Protein AF-A0A2N1MJY3-F1 (afdb_monomer_lite)

Foldseek 3Di:
DAQQDDPVLVVLCVCLVVDDPVVLQVSVVVSVGDQDPQLVVQCVVVVHDSSVSRVVRNVVVNVVVVVVVVVVVVVVVVVVVVVVVVVVVVVVVVVVVVVVVVVVVVVVVVVVVVVVVVVVVVVVD

Sequence (125 aa):
MGIKMSTEDFAKLEGYGAHDENTKAIILKVAGWKPDGTDREIAKFLNTDITNGGLIRGIVTCCLDKQKTIIDQEHNEAVAFQQEIINTLTEKVNYLQEKIEQMHIFVAEKDKFIIEKDHRHTELE

Secondary structure (DSSP, 8-state):
------HHHHHTTTTGGGS-HHHHHHHHHHTT----HHHHHHHHHTT--HHHHHHHHHHHHHHHHHHHHHHHHHHHHHHHHHHHHHHHHHHHHHHHHHHHHHHHHHHHHHHHHHHHHHHHHHT--

Organism: NCBI:txid588596

pLDDT: mean 87.41, std 11.57, range [45.25, 98.31]

Structure (mmCIF, N/CA/C/O backbone):
data_AF-A0A2N1MJY3-F1
#
_entry.id   AF-A0A2N1MJY3-F1
#
loop_
_atom_site.group_PDB
_atom_site.id
_atom_site.type_symbol
_atom_site.label_atom_id
_atom_site.label_alt_id
_atom_site.label_comp_id
_atom_site.label_asym_id
_atom_site.label_entity_id
_atom_site.label_seq_id
_atom_site.pdbx_PDB_ins_code
_atom_site.Cartn_x
_atom_site.Cartn_y
_atom_site.Cartn_z
_atom_site.occupancy
_atom_site.B_iso_or_equiv
_atom_site.auth_seq_id
_atom_site.auth_comp_id
_atom_site.auth_asym_id
_atom_site.auth_atom_id
_atom_site.pdbx_PDB_model_num
ATOM 1 N N . MET A 1 1 ? 2.848 8.974 -17.927 1.00 45.25 1 MET A N 1
ATOM 2 C CA . MET A 1 1 ? 2.268 7.639 -17.605 1.00 45.25 1 MET A CA 1
ATOM 3 C C . MET A 1 1 ? 3.369 6.602 -17.769 1.00 45.25 1 MET A C 1
ATOM 5 O O . MET A 1 1 ? 3.977 6.583 -18.832 1.00 45.25 1 MET A O 1
ATOM 9 N N . GLY A 1 2 ? 3.670 5.834 -16.716 1.00 55.56 2 GLY A N 1
ATOM 10 C CA . GLY A 1 2 ? 4.767 4.856 -16.682 1.00 55.56 2 GLY A CA 1
ATOM 11 C C . GLY A 1 2 ? 4.347 3.431 -17.022 1.00 55.56 2 GLY A C 1
ATOM 12 O O . GLY A 1 2 ? 3.164 3.164 -17.228 1.00 55.56 2 GLY A O 1
ATOM 13 N N . ILE A 1 3 ? 5.335 2.537 -17.096 1.00 60.47 3 ILE A N 1
ATOM 14 C CA . ILE A 1 3 ? 5.117 1.108 -17.338 1.00 60.47 3 ILE A CA 1
ATOM 15 C C . ILE A 1 3 ? 4.461 0.510 -16.087 1.00 60.47 3 ILE A C 1
ATOM 17 O O . ILE A 1 3 ? 5.052 0.546 -15.010 1.00 60.47 3 ILE A O 1
ATOM 21 N N . LYS A 1 4 ? 3.242 -0.024 -16.218 1.00 62.38 4 LYS A N 1
ATOM 22 C CA . LYS A 1 4 ? 2.615 -0.870 -15.193 1.00 62.38 4 LYS A CA 1
ATOM 23 C C . LYS A 1 4 ? 2.925 -2.319 -15.541 1.00 62.38 4 LYS A C 1
ATOM 25 O O . LYS A 1 4 ? 2.250 -2.897 -16.382 1.00 62.38 4 LYS A O 1
ATOM 30 N N . MET A 1 5 ? 3.977 -2.864 -14.949 1.00 63.53 5 MET A N 1
ATOM 31 C CA . MET A 1 5 ? 4.392 -4.247 -15.162 1.00 63.53 5 MET A CA 1
ATOM 32 C C . MET A 1 5 ? 3.777 -5.181 -14.114 1.00 63.53 5 MET A C 1
ATOM 34 O O . MET A 1 5 ? 4.012 -5.069 -12.912 1.00 63.53 5 MET A O 1
ATOM 38 N N . SER A 1 6 ? 3.013 -6.160 -14.572 1.00 66.00 6 SER A N 1
ATOM 39 C CA . SER A 1 6 ? 2.659 -7.325 -13.766 1.00 66.00 6 SER A CA 1
ATOM 40 C C . SER A 1 6 ? 3.844 -8.296 -13.644 1.00 66.00 6 SER A C 1
ATOM 42 O O . SER A 1 6 ? 4.861 -8.165 -14.326 1.00 66.00 6 SER A O 1
ATOM 44 N N . THR A 1 7 ? 3.714 -9.322 -12.800 1.00 61.47 7 THR A N 1
ATOM 45 C CA . THR A 1 7 ? 4.703 -10.412 -12.704 1.00 61.47 7 THR A CA 1
ATOM 46 C C . THR A 1 7 ? 4.878 -11.159 -14.040 1.00 61.47 7 THR A C 1
ATOM 48 O O . THR A 1 7 ? 5.980 -11.593 -14.356 1.00 61.47 7 THR A O 1
ATOM 51 N N . GLU A 1 8 ? 3.829 -11.244 -14.862 1.00 66.94 8 GLU A N 1
ATOM 52 C CA . GLU A 1 8 ? 3.888 -11.805 -16.222 1.00 66.94 8 GLU A CA 1
ATOM 53 C C . GLU A 1 8 ? 4.597 -10.865 -17.208 1.00 66.94 8 GLU A C 1
ATOM 55 O O . GLU A 1 8 ? 5.252 -11.315 -18.146 1.00 66.94 8 GLU A O 1
ATOM 60 N N . ASP A 1 9 ? 4.535 -9.552 -16.978 1.00 65.75 9 ASP A N 1
ATOM 61 C CA . ASP A 1 9 ? 5.259 -8.576 -17.796 1.00 65.75 9 ASP A CA 1
ATOM 62 C C . ASP A 1 9 ? 6.765 -8.574 -17.504 1.00 65.75 9 ASP A C 1
ATOM 64 O O . ASP A 1 9 ? 7.547 -8.255 -18.397 1.00 65.75 9 ASP A O 1
ATOM 68 N N . PHE A 1 10 ? 7.198 -9.006 -16.313 1.00 68.12 10 PHE A N 1
ATOM 69 C CA . PHE A 1 10 ? 8.618 -9.262 -16.039 1.00 68.12 10 PHE A CA 1
ATOM 70 C C . PHE A 1 10 ? 9.175 -10.424 -16.868 1.00 68.12 10 PHE A C 1
ATOM 72 O O . PHE A 1 10 ? 10.317 -10.343 -17.315 1.00 68.12 10 PHE A O 1
ATOM 79 N N . ALA A 1 11 ? 8.380 -11.467 -17.133 1.00 69.38 11 ALA A N 1
ATOM 80 C CA . ALA A 1 11 ? 8.806 -12.571 -17.996 1.00 69.38 11 ALA A CA 1
ATOM 81 C C . ALA A 1 11 ? 9.074 -12.098 -19.438 1.00 69.38 11 ALA A C 1
ATOM 83 O O . ALA A 1 11 ? 9.996 -12.575 -20.091 1.00 69.38 11 ALA A O 1
ATOM 84 N N . LYS A 1 12 ? 8.340 -11.084 -19.918 1.00 69.50 12 LYS A N 1
ATOM 85 C CA . LYS A 1 12 ? 8.558 -10.468 -21.242 1.00 69.50 12 LYS A CA 1
ATOM 86 C C . LYS A 1 12 ? 9.845 -9.638 -21.332 1.00 69.50 12 LYS A C 1
ATOM 88 O O . LYS A 1 12 ? 10.207 -9.212 -22.426 1.00 69.50 12 LYS A O 1
ATOM 93 N N . LEU A 1 13 ? 10.517 -9.388 -20.206 1.00 75.62 13 LEU A N 1
ATOM 94 C CA . LEU A 1 13 ? 11.816 -8.714 -20.152 1.00 75.62 13 LEU A CA 1
ATOM 95 C C . LEU A 1 13 ? 12.998 -9.691 -20.063 1.00 75.62 13 LEU A C 1
ATOM 97 O O . LEU A 1 13 ? 14.132 -9.254 -19.850 1.00 75.62 13 LEU A O 1
ATOM 101 N N . GLU A 1 14 ? 12.767 -10.998 -20.198 1.00 72.56 14 GLU A N 1
ATOM 102 C CA . GLU A 1 14 ? 13.850 -11.978 -20.217 1.00 72.56 14 GLU A CA 1
ATOM 103 C C . GLU A 1 14 ? 14.878 -11.627 -21.306 1.00 72.56 14 GLU A C 1
ATOM 105 O O . GLU A 1 14 ? 14.535 -11.282 -22.435 1.00 72.56 14 GLU A O 1
ATOM 110 N N . GLY A 1 15 ? 16.162 -11.635 -20.941 1.00 73.88 15 GLY A N 1
ATOM 111 C CA . GLY A 1 15 ? 17.245 -11.259 -21.853 1.00 73.88 15 GLY A CA 1
ATOM 112 C C . GLY A 1 15 ? 17.406 -9.755 -22.106 1.00 73.88 15 GLY A C 1
ATOM 113 O O . GLY A 1 15 ? 18.381 -9.379 -22.754 1.00 73.88 15 GLY A O 1
ATOM 114 N N . TYR A 1 16 ? 16.554 -8.878 -21.543 1.00 83.75 16 TYR A N 1
ATOM 115 C CA . TYR A 1 16 ? 16.611 -7.418 -21.749 1.00 83.75 16 TYR A CA 1
ATOM 116 C C . TYR A 1 16 ? 18.033 -6.852 -21.623 1.00 83.75 16 TYR A C 1
ATOM 118 O O . TYR A 1 16 ? 18.473 -6.081 -22.473 1.00 83.75 16 TYR A O 1
ATOM 126 N N . GLY A 1 17 ? 18.785 -7.263 -20.596 1.00 80.38 17 GLY A N 1
ATOM 127 C CA . GLY A 1 17 ? 20.140 -6.766 -20.341 1.00 80.38 17 GLY A CA 1
ATOM 128 C C . GLY A 1 17 ? 21.145 -7.044 -21.468 1.00 80.38 17 GLY A C 1
ATOM 129 O O . GLY A 1 17 ? 22.043 -6.228 -21.677 1.00 80.38 17 GLY A O 1
ATOM 130 N N . ALA A 1 18 ? 20.962 -8.138 -22.214 1.00 84.31 18 ALA A N 1
ATOM 131 C CA . ALA A 1 18 ? 21.865 -8.600 -23.270 1.00 84.31 18 ALA A CA 1
ATOM 132 C C . ALA A 1 18 ? 21.611 -7.942 -24.640 1.00 84.31 18 ALA A C 1
ATOM 134 O O . ALA A 1 18 ? 22.393 -8.134 -25.568 1.00 84.31 18 ALA A O 1
ATOM 135 N N . HIS A 1 19 ? 20.532 -7.171 -24.774 1.00 85.81 19 HIS A N 1
ATOM 136 C CA . HIS A 1 19 ? 20.146 -6.535 -26.028 1.00 85.81 19 HIS A CA 1
ATOM 137 C C . HIS A 1 19 ? 20.771 -5.144 -26.221 1.00 85.81 19 HIS A C 1
ATOM 139 O O . HIS A 1 19 ? 21.134 -4.450 -25.263 1.00 85.81 19 HIS A O 1
ATOM 145 N N . ASP A 1 20 ? 20.871 -4.720 -27.483 1.00 88.19 20 ASP A N 1
ATOM 146 C CA . ASP A 1 20 ? 21.224 -3.351 -27.851 1.00 88.19 20 ASP A CA 1
ATOM 147 C C . ASP A 1 20 ? 20.104 -2.360 -27.483 1.00 88.19 20 ASP A C 1
ATOM 149 O O . ASP A 1 20 ? 18.976 -2.742 -27.163 1.00 88.19 20 ASP A O 1
ATOM 153 N N . GLU A 1 21 ? 20.415 -1.067 -27.526 1.00 84.44 21 GLU A N 1
ATOM 154 C CA . GLU A 1 21 ? 19.504 0.001 -27.106 1.00 84.44 21 GLU A CA 1
ATOM 155 C C . GLU A 1 21 ? 18.195 0.045 -27.915 1.00 84.44 21 GLU A C 1
ATOM 157 O O . GLU A 1 21 ? 17.123 0.250 -27.340 1.00 84.44 21 GLU A O 1
ATOM 162 N N . ASN A 1 22 ? 18.240 -0.214 -29.228 1.00 87.44 22 ASN A N 1
ATOM 163 C CA . ASN A 1 22 ? 17.032 -0.210 -30.056 1.00 87.44 22 ASN A CA 1
ATOM 164 C C . ASN A 1 22 ? 16.123 -1.379 -29.689 1.00 87.44 22 ASN A C 1
ATOM 166 O O . ASN A 1 22 ? 14.913 -1.203 -29.527 1.00 87.44 22 ASN A O 1
ATOM 170 N N . THR A 1 23 ? 16.706 -2.563 -29.515 1.00 87.62 23 THR A N 1
ATOM 171 C CA . THR A 1 23 ? 15.963 -3.758 -29.112 1.00 87.62 23 THR A CA 1
ATOM 172 C C . THR A 1 23 ? 15.366 -3.590 -27.711 1.00 87.62 23 THR A C 1
ATOM 174 O O . THR A 1 23 ? 14.179 -3.858 -27.515 1.00 87.62 23 THR A O 1
ATOM 177 N N . LYS A 1 24 ? 16.125 -3.035 -26.757 1.00 88.81 24 LYS A N 1
ATOM 178 C CA . LYS A 1 24 ? 15.625 -2.663 -25.420 1.00 88.81 24 LYS A CA 1
ATOM 179 C C . LYS A 1 24 ? 14.426 -1.717 -25.501 1.00 88.81 24 LYS A C 1
ATOM 181 O O . LYS A 1 24 ? 13.406 -1.948 -24.849 1.00 88.81 24 LYS A O 1
ATOM 186 N N . ALA A 1 25 ? 14.503 -0.689 -26.344 1.00 88.12 25 ALA A N 1
ATOM 187 C CA . ALA A 1 25 ? 13.418 0.270 -26.514 1.00 88.12 25 ALA A CA 1
ATOM 188 C C . ALA A 1 25 ? 12.161 -0.362 -27.132 1.00 88.12 25 ALA A C 1
ATOM 190 O O . ALA A 1 25 ? 11.046 0.003 -26.755 1.00 88.12 25 ALA A O 1
ATOM 191 N N . ILE A 1 26 ? 12.317 -1.310 -28.062 1.00 87.44 26 ILE A N 1
ATOM 192 C CA . ILE A 1 26 ? 11.197 -2.064 -28.642 1.00 87.44 26 ILE A CA 1
ATOM 193 C C . ILE A 1 26 ? 10.520 -2.921 -27.570 1.00 87.44 26 ILE A C 1
ATOM 195 O O . ILE A 1 26 ? 9.300 -2.840 -27.429 1.00 87.44 26 ILE A O 1
ATOM 199 N N . ILE A 1 27 ? 11.296 -3.677 -26.786 1.00 85.38 27 ILE A N 1
ATOM 200 C CA . ILE A 1 27 ? 10.778 -4.522 -25.699 1.00 85.38 27 ILE A CA 1
ATOM 201 C C . ILE A 1 27 ? 9.936 -3.686 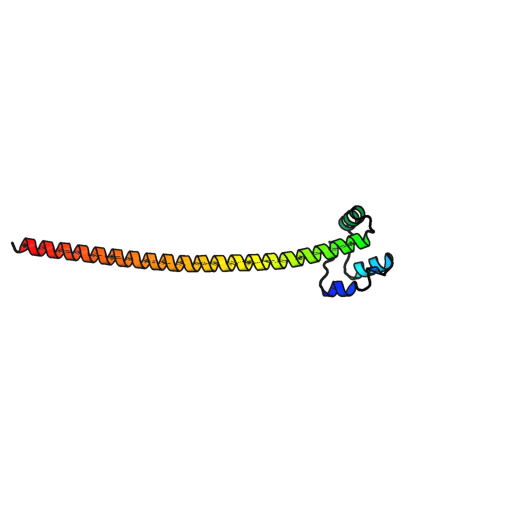-24.727 1.00 85.38 27 ILE A C 1
ATOM 203 O O . ILE A 1 27 ? 8.784 -4.026 -24.449 1.00 85.38 27 ILE A O 1
ATOM 207 N N . LEU A 1 28 ? 10.456 -2.541 -24.272 1.00 86.25 28 LEU A N 1
ATOM 208 C CA . LEU A 1 28 ? 9.709 -1.674 -23.359 1.00 86.25 28 LEU A CA 1
ATOM 209 C C . LEU A 1 28 ? 8.455 -1.078 -24.010 1.00 86.25 28 LEU A C 1
ATOM 211 O O . LEU A 1 28 ? 7.407 -1.026 -23.369 1.00 86.25 28 LEU A O 1
ATOM 215 N N . LYS A 1 29 ? 8.515 -0.648 -25.277 1.00 86.31 29 LYS A N 1
ATOM 216 C CA . LYS A 1 29 ? 7.337 -0.118 -25.992 1.00 86.31 29 LYS A CA 1
ATOM 217 C C . LYS A 1 29 ? 6.229 -1.162 -26.124 1.00 86.31 29 LYS A C 1
ATOM 219 O O . LYS A 1 29 ? 5.064 -0.821 -25.928 1.00 86.31 29 LYS A O 1
ATOM 224 N N . VAL A 1 30 ? 6.579 -2.418 -26.414 1.00 83.94 30 VAL A N 1
ATOM 225 C CA . VAL A 1 30 ? 5.628 -3.545 -26.440 1.00 83.94 30 VAL A CA 1
ATOM 226 C C . VAL A 1 30 ? 5.012 -3.767 -25.057 1.00 83.94 30 VAL A C 1
ATOM 228 O O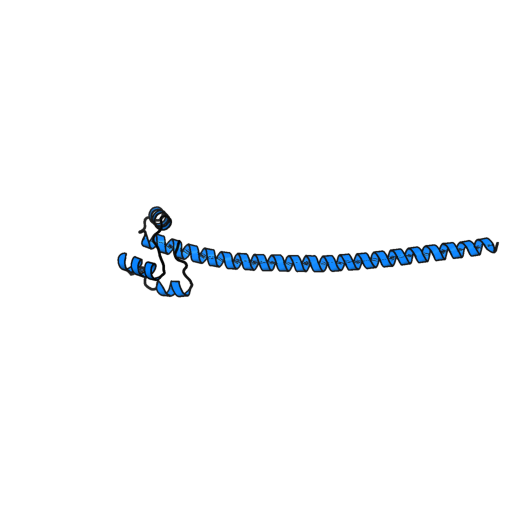 . VAL A 1 30 ? 3.815 -4.020 -24.957 1.00 83.94 30 VAL A O 1
ATOM 231 N N . ALA A 1 31 ? 5.788 -3.571 -23.989 1.00 77.94 31 ALA A N 1
ATOM 232 C CA . ALA A 1 31 ? 5.299 -3.571 -22.609 1.00 77.94 31 ALA A CA 1
ATOM 233 C C . ALA A 1 31 ? 4.505 -2.299 -22.219 1.00 77.94 31 ALA A C 1
ATOM 235 O O . ALA A 1 31 ? 4.175 -2.102 -21.052 1.00 77.94 31 ALA A O 1
ATOM 236 N N . GLY A 1 32 ? 4.183 -1.416 -23.173 1.00 81.12 32 GLY A N 1
ATOM 237 C CA . GLY A 1 32 ? 3.375 -0.216 -22.942 1.00 81.12 32 GLY A CA 1
ATOM 238 C C . GLY A 1 32 ? 4.164 1.011 -22.482 1.00 81.12 32 GLY A C 1
ATOM 239 O O . GLY A 1 32 ? 3.563 2.016 -22.092 1.00 81.12 32 GLY A O 1
ATOM 240 N N . TRP A 1 33 ? 5.497 0.971 -22.539 1.00 86.75 33 TRP A N 1
ATOM 241 C CA . TRP A 1 33 ? 6.332 2.124 -22.224 1.00 86.75 33 TRP A CA 1
A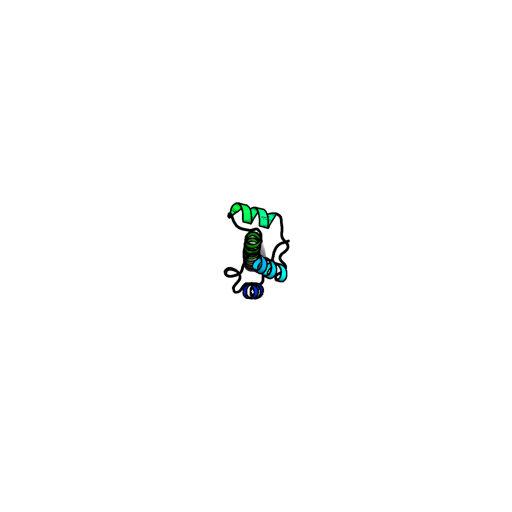TOM 242 C C . TRP A 1 33 ? 6.097 3.280 -23.191 1.00 86.75 33 TRP A C 1
ATOM 244 O O . TRP A 1 33 ? 6.207 3.153 -24.413 1.00 86.75 33 TRP A O 1
ATOM 254 N N . LYS A 1 34 ? 5.831 4.446 -22.605 1.00 87.94 34 LYS A N 1
ATOM 255 C CA . LYS A 1 34 ? 5.816 5.736 -23.286 1.00 87.94 34 LYS A CA 1
ATOM 256 C C . LYS A 1 34 ? 6.885 6.613 -22.633 1.00 87.94 34 LYS A C 1
ATOM 258 O O . LYS A 1 34 ? 6.748 6.886 -21.435 1.00 87.94 34 LYS A O 1
ATOM 263 N N . PRO A 1 35 ? 7.921 7.034 -23.385 1.00 87.19 35 PRO A N 1
ATOM 264 C CA . PRO A 1 35 ? 8.975 7.885 -22.856 1.00 87.19 35 PRO A CA 1
ATOM 265 C C . PRO A 1 35 ? 8.408 9.151 -22.215 1.00 87.19 35 PRO A C 1
ATOM 267 O O . PRO A 1 35 ? 7.542 9.816 -22.785 1.00 87.19 35 PRO A O 1
ATOM 270 N N . ASP A 1 36 ? 8.912 9.474 -21.031 1.00 88.00 36 ASP A N 1
ATOM 271 C CA . ASP A 1 36 ? 8.428 10.567 -20.190 1.00 88.00 36 ASP A CA 1
ATOM 272 C C . ASP A 1 36 ? 9.594 11.430 -19.681 1.00 88.00 36 ASP A C 1
ATOM 274 O O . ASP A 1 36 ? 10.753 11.010 -19.697 1.00 88.00 36 ASP A O 1
ATOM 278 N N . GLY A 1 37 ? 9.303 12.639 -19.195 1.00 91.38 37 GLY A N 1
ATOM 279 C CA . GLY A 1 37 ? 10.309 13.516 -18.585 1.00 91.38 37 GLY A CA 1
ATOM 280 C C . GLY A 1 37 ? 11.005 12.858 -17.391 1.00 91.38 37 GLY A C 1
ATOM 281 O O . GLY A 1 37 ? 12.218 12.970 -17.251 1.00 91.38 37 GLY A O 1
ATOM 282 N N . THR A 1 38 ? 10.265 12.081 -16.598 1.00 92.25 38 THR A N 1
ATOM 283 C CA . THR A 1 38 ? 10.811 11.311 -15.470 1.00 92.25 38 THR A CA 1
ATOM 284 C C . THR A 1 38 ? 11.856 10.283 -15.904 1.00 92.25 38 THR A C 1
ATOM 286 O O . THR A 1 38 ? 12.845 10.105 -15.203 1.00 92.25 38 THR A O 1
ATOM 289 N N . ASP A 1 39 ? 11.684 9.644 -17.067 1.00 93.75 39 ASP A N 1
ATOM 290 C CA . ASP A 1 39 ? 12.656 8.664 -17.573 1.00 93.75 39 ASP A CA 1
ATOM 291 C C . ASP A 1 39 ? 13.999 9.345 -17.857 1.00 93.75 39 ASP A C 1
ATOM 293 O O . ASP A 1 39 ? 15.051 8.794 -17.542 1.00 93.75 39 ASP A O 1
ATOM 297 N N . ARG A 1 40 ? 13.961 10.578 -18.389 1.00 94.75 40 ARG A N 1
ATOM 298 C CA . ARG A 1 40 ? 15.161 11.398 -18.611 1.00 94.75 40 ARG A CA 1
ATOM 299 C C . ARG A 1 40 ? 15.830 11.825 -17.313 1.00 94.75 40 ARG A C 1
ATOM 301 O O . ARG A 1 40 ? 17.051 11.781 -17.243 1.00 94.75 40 ARG A O 1
ATOM 308 N N . GLU A 1 41 ? 15.062 12.230 -16.307 1.00 96.94 41 GLU A N 1
ATOM 309 C CA . GLU A 1 41 ? 15.629 12.617 -15.009 1.00 96.94 41 GLU A CA 1
ATOM 310 C C . GLU A 1 41 ? 16.297 11.425 -14.313 1.00 96.94 41 GLU A C 1
ATOM 312 O O . GLU A 1 41 ? 17.421 11.550 -13.832 1.00 96.94 41 GLU A O 1
ATOM 317 N N . ILE A 1 42 ? 15.663 10.247 -14.339 1.00 95.25 42 ILE A N 1
ATOM 318 C CA . ILE A 1 42 ? 16.257 9.005 -13.818 1.00 95.25 42 ILE A CA 1
AT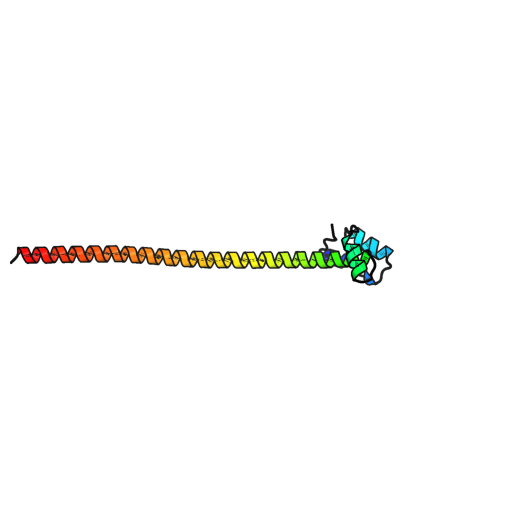OM 319 C C . ILE A 1 42 ? 17.527 8.655 -14.597 1.00 95.25 42 ILE A C 1
ATOM 321 O O . ILE A 1 42 ? 18.563 8.378 -13.995 1.00 95.25 42 ILE A O 1
ATOM 325 N N . ALA A 1 43 ? 17.459 8.699 -15.929 1.00 95.62 43 ALA A N 1
ATOM 326 C CA . ALA A 1 43 ? 18.590 8.411 -16.800 1.00 95.62 43 ALA A CA 1
ATOM 327 C C . ALA A 1 43 ? 19.779 9.341 -16.518 1.00 95.62 43 ALA A C 1
ATOM 329 O O . ALA A 1 43 ? 20.903 8.880 -16.336 1.00 95.62 43 ALA A O 1
ATOM 330 N N . LYS A 1 44 ? 19.518 10.646 -16.383 1.00 97.25 44 LYS A N 1
ATOM 331 C CA . LYS A 1 44 ? 20.522 11.655 -16.034 1.00 97.25 44 LYS A CA 1
ATOM 332 C C . LYS A 1 44 ? 21.111 11.419 -14.644 1.00 97.25 44 LYS A C 1
ATOM 334 O O . LYS A 1 44 ? 22.325 11.497 -14.486 1.00 97.25 44 LYS A O 1
ATOM 339 N N . PHE A 1 45 ? 20.270 11.131 -13.652 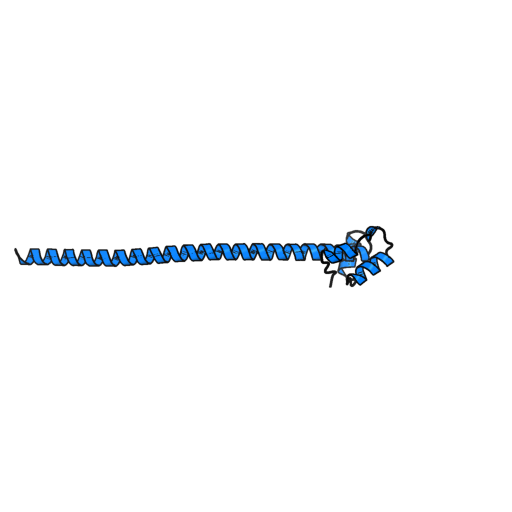1.00 97.44 45 PHE A N 1
ATOM 340 C CA . PHE A 1 45 ? 20.704 10.888 -12.277 1.00 97.44 45 PHE A CA 1
ATOM 341 C C . PHE A 1 45 ? 21.615 9.659 -12.163 1.00 97.44 45 PHE A C 1
ATOM 343 O O . PHE A 1 45 ? 22.622 9.701 -11.462 1.00 97.44 45 PHE A O 1
ATOM 350 N N . LEU A 1 46 ? 21.289 8.584 -12.882 1.00 96.06 46 LEU A N 1
ATOM 351 C CA . LEU A 1 46 ? 22.023 7.316 -12.836 1.00 96.06 46 LEU A CA 1
ATOM 352 C C . LEU A 1 46 ? 23.102 7.185 -13.919 1.00 96.06 46 LEU A C 1
ATOM 354 O O . LEU A 1 46 ? 23.724 6.131 -14.022 1.00 96.06 46 LEU A O 1
ATOM 358 N N . ASN A 1 47 ? 23.323 8.233 -14.721 1.00 95.88 47 ASN A N 1
ATOM 359 C CA . ASN A 1 47 ? 24.230 8.227 -15.870 1.00 95.88 47 ASN A CA 1
ATOM 360 C C . ASN A 1 47 ? 23.992 7.025 -16.809 1.00 95.88 47 ASN A C 1
ATOM 362 O O . ASN A 1 47 ? 24.899 6.253 -17.121 1.00 95.88 47 ASN A O 1
ATOM 366 N N . THR A 1 48 ? 22.740 6.846 -17.227 1.00 92.94 48 THR A N 1
ATOM 367 C CA . THR A 1 48 ? 22.298 5.777 -18.129 1.00 92.94 48 THR A CA 1
ATOM 368 C C . THR A 1 48 ? 21.431 6.340 -19.258 1.00 92.94 48 THR A C 1
ATOM 370 O O . THR A 1 48 ? 21.182 7.544 -19.317 1.00 92.94 48 THR A O 1
ATOM 373 N N . ASP A 1 49 ? 20.991 5.491 -20.183 1.00 92.38 49 ASP A N 1
ATOM 374 C CA . ASP A 1 49 ? 20.100 5.886 -21.271 1.00 92.38 49 ASP A CA 1
ATOM 375 C C . ASP A 1 49 ? 18.629 5.993 -20.818 1.00 92.38 49 ASP A C 1
ATOM 377 O O . ASP A 1 49 ? 18.207 5.455 -19.787 1.00 92.38 49 ASP A O 1
ATOM 381 N N . ILE A 1 50 ? 17.821 6.711 -21.605 1.00 92.38 50 ILE A N 1
ATOM 382 C CA . ILE A 1 50 ? 16.397 6.947 -21.310 1.00 92.38 50 ILE A CA 1
ATOM 383 C C . ILE A 1 50 ? 15.587 5.645 -21.244 1.00 92.38 50 ILE A C 1
ATOM 385 O O . ILE A 1 50 ? 14.584 5.583 -20.533 1.00 92.38 50 ILE A O 1
ATOM 389 N N . THR A 1 51 ? 16.018 4.603 -21.957 1.00 91.62 51 THR A N 1
ATOM 390 C CA . THR A 1 51 ? 15.357 3.296 -21.979 1.00 91.62 51 THR A CA 1
ATOM 391 C C . THR A 1 51 ? 15.525 2.609 -20.630 1.00 91.62 51 THR A C 1
ATOM 393 O O . THR A 1 51 ? 14.539 2.181 -20.032 1.00 91.62 51 THR A O 1
ATOM 396 N N . ASN A 1 52 ? 16.735 2.615 -20.070 1.00 90.81 52 ASN A N 1
ATOM 397 C CA . ASN A 1 52 ? 16.966 2.125 -18.710 1.00 90.81 52 ASN A CA 1
ATOM 398 C C . ASN A 1 52 ? 16.277 2.999 -17.657 1.00 90.81 52 AS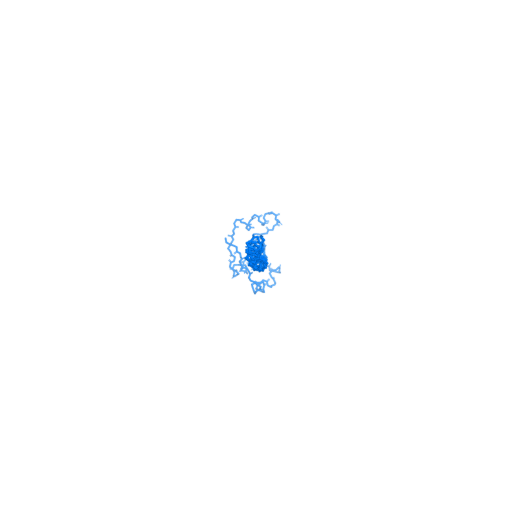N A C 1
ATOM 400 O O . ASN A 1 52 ? 15.736 2.463 -16.692 1.00 90.81 52 ASN A O 1
ATOM 404 N N . GLY A 1 53 ? 16.206 4.319 -17.858 1.00 92.44 53 GLY A N 1
ATOM 405 C CA . GLY A 1 53 ? 15.380 5.195 -17.019 1.00 92.44 53 GLY A CA 1
ATOM 406 C C . GLY A 1 53 ? 13.902 4.779 -17.007 1.00 92.44 53 GLY A C 1
ATOM 407 O O . GLY A 1 53 ? 13.286 4.683 -15.943 1.00 92.44 53 GLY A O 1
ATOM 408 N N . GLY A 1 54 ? 13.359 4.442 -18.181 1.00 90.12 54 GLY A N 1
ATOM 409 C CA . GLY A 1 54 ? 12.009 3.904 -18.356 1.00 90.12 54 GLY A CA 1
ATOM 410 C C . GLY A 1 54 ? 11.789 2.557 -17.673 1.00 90.12 54 GLY A C 1
ATOM 411 O O . GLY A 1 54 ? 10.789 2.385 -16.970 1.00 90.12 54 GLY A O 1
ATOM 412 N N . LEU A 1 55 ? 12.738 1.627 -17.822 1.00 89.19 55 LEU A N 1
ATOM 413 C CA . LEU A 1 55 ? 12.715 0.335 -17.134 1.00 89.19 55 LEU A CA 1
ATOM 414 C C . LEU A 1 55 ? 12.699 0.519 -15.613 1.00 89.19 55 LEU A C 1
ATOM 416 O O . LEU A 1 55 ? 11.851 -0.054 -14.934 1.00 89.19 55 LEU A O 1
ATOM 420 N N . ILE A 1 56 ? 13.600 1.344 -15.077 1.00 90.56 56 ILE A N 1
ATOM 421 C CA . ILE A 1 56 ? 13.712 1.594 -13.635 1.00 90.56 56 ILE A CA 1
ATOM 422 C C . ILE A 1 56 ? 12.414 2.187 -13.095 1.00 90.56 56 ILE A C 1
ATOM 424 O O . ILE A 1 56 ? 11.896 1.707 -12.087 1.00 90.56 56 ILE A O 1
ATOM 428 N N . ARG A 1 57 ? 11.836 3.178 -13.789 1.00 90.25 57 ARG A N 1
ATOM 429 C CA . ARG A 1 57 ? 10.532 3.730 -13.406 1.00 90.25 57 ARG A CA 1
ATOM 430 C C . ARG A 1 57 ? 9.445 2.657 -13.398 1.00 90.25 57 ARG A C 1
ATOM 432 O O . ARG A 1 57 ? 8.635 2.633 -12.471 1.00 90.25 57 ARG A O 1
ATOM 439 N N . GLY A 1 58 ? 9.426 1.785 -14.405 1.00 85.50 58 GLY A N 1
ATOM 440 C CA . GLY A 1 58 ? 8.522 0.639 -14.474 1.00 85.50 58 GLY A CA 1
ATOM 441 C C . GLY A 1 58 ? 8.636 -0.263 -13.248 1.00 85.50 58 GLY A C 1
ATOM 442 O O . GLY A 1 58 ? 7.656 -0.447 -12.531 1.00 85.50 58 GLY A O 1
ATOM 443 N N . ILE A 1 59 ? 9.846 -0.741 -12.947 1.00 85.00 59 ILE A N 1
ATOM 444 C CA . ILE A 1 59 ? 10.121 -1.614 -11.795 1.00 85.00 59 ILE A CA 1
ATOM 445 C C . ILE A 1 59 ? 9.673 -0.955 -10.486 1.00 85.00 59 ILE A C 1
ATOM 447 O O . ILE A 1 59 ? 8.931 -1.561 -9.713 1.00 85.00 59 ILE A O 1
ATOM 451 N N . VAL A 1 60 ? 10.073 0.300 -10.254 1.00 87.25 60 VAL A N 1
ATOM 452 C CA . VAL A 1 60 ? 9.732 1.041 -9.029 1.00 87.25 60 VAL A CA 1
ATOM 453 C C . VAL A 1 60 ? 8.220 1.198 -8.882 1.00 87.25 60 VAL A C 1
ATOM 455 O O . VAL A 1 60 ? 7.689 0.938 -7.805 1.00 87.25 60 VAL A O 1
ATOM 458 N N . THR A 1 61 ? 7.513 1.552 -9.959 1.00 85.00 61 THR A N 1
ATOM 459 C CA . THR A 1 61 ? 6.046 1.700 -9.944 1.00 85.00 61 THR A CA 1
ATOM 460 C C . THR A 1 61 ? 5.368 0.400 -9.514 1.00 85.00 61 THR A C 1
ATOM 462 O O . THR A 1 61 ? 4.473 0.416 -8.676 1.00 85.00 61 THR A O 1
ATOM 465 N N . CYS A 1 62 ? 5.838 -0.740 -10.018 1.00 81.06 62 CYS A N 1
ATOM 466 C CA . CYS A 1 62 ? 5.244 -2.041 -9.706 1.00 81.06 62 CYS A CA 1
ATOM 467 C C . CYS A 1 62 ? 5.488 -2.460 -8.259 1.00 81.06 62 CYS A C 1
ATOM 469 O O . CYS A 1 62 ? 4.596 -3.006 -7.610 1.00 81.06 62 CYS A O 1
ATOM 471 N N . CYS A 1 63 ? 6.687 -2.192 -7.740 1.00 84.25 63 CYS A N 1
ATOM 472 C CA . CYS A 1 63 ? 6.997 -2.420 -6.334 1.00 84.25 63 CYS A CA 1
ATOM 473 C C . CYS A 1 63 ? 6.124 -1.549 -5.422 1.00 84.25 63 CYS A C 1
ATOM 475 O O . CYS A 1 63 ? 5.588 -2.058 -4.440 1.00 84.25 63 CYS A O 1
ATOM 477 N N . LEU A 1 64 ? 5.938 -0.270 -5.766 1.00 87.06 64 LEU A N 1
ATOM 478 C CA . LEU A 1 64 ? 5.089 0.652 -5.008 1.00 87.06 64 LEU A CA 1
ATOM 479 C C . LEU A 1 64 ? 3.612 0.240 -5.044 1.00 87.06 64 LEU A C 1
ATOM 481 O O . LEU A 1 64 ? 2.963 0.247 -4.003 1.00 87.06 64 LEU A O 1
ATOM 485 N N . ASP A 1 65 ? 3.090 -0.181 -6.198 1.00 85.19 65 ASP A N 1
ATOM 486 C CA . ASP A 1 65 ? 1.706 -0.659 -6.328 1.00 85.19 65 ASP A CA 1
ATOM 487 C C . ASP A 1 65 ? 1.462 -1.932 -5.489 1.00 85.19 65 ASP A C 1
ATOM 489 O O . ASP A 1 65 ? 0.432 -2.061 -4.817 1.00 85.19 65 ASP A O 1
ATOM 493 N N . LYS A 1 66 ? 2.431 -2.863 -5.468 1.00 85.25 66 LYS A N 1
ATOM 494 C CA . LYS A 1 66 ? 2.380 -4.056 -4.603 1.00 85.25 66 LYS A CA 1
ATOM 495 C C . LYS A 1 66 ? 2.427 -3.686 -3.121 1.00 85.25 66 LYS A C 1
ATOM 497 O O . LYS A 1 66 ? 1.606 -4.182 -2.355 1.00 85.25 66 LYS A O 1
ATOM 502 N N . GLN A 1 67 ? 3.349 -2.809 -2.721 1.00 87.25 67 GLN A N 1
ATOM 503 C CA . GLN A 1 67 ? 3.436 -2.334 -1.336 1.00 87.25 67 GLN A CA 1
ATOM 504 C C . GLN A 1 67 ? 2.152 -1.638 -0.899 1.00 87.25 67 GLN A C 1
ATOM 506 O O . GLN A 1 67 ? 1.663 -1.909 0.191 1.00 87.25 67 GLN A O 1
ATOM 511 N N . LYS A 1 68 ? 1.570 -0.798 -1.760 1.00 91.62 68 LYS A N 1
ATOM 512 C CA . LYS A 1 68 ? 0.300 -0.132 -1.477 1.00 91.62 68 LYS A CA 1
ATOM 513 C C . LYS A 1 68 ? -0.813 -1.141 -1.200 1.00 91.62 68 LYS A C 1
ATOM 515 O O . LYS A 1 68 ? -1.538 -0.978 -0.234 1.00 91.62 68 LYS A O 1
ATOM 520 N N . THR A 1 69 ? -0.906 -2.198 -2.006 1.00 90.69 69 THR A N 1
ATOM 521 C CA . THR A 1 69 ? -1.925 -3.243 -1.823 1.00 90.69 69 THR A CA 1
ATOM 522 C C . THR A 1 69 ? -1.774 -3.951 -0.473 1.00 90.69 69 THR A C 1
ATOM 524 O O . THR A 1 69 ? -2.768 -4.184 0.206 1.00 90.69 69 THR A O 1
ATOM 527 N N . ILE A 1 70 ? -0.537 -4.258 -0.068 1.00 91.62 70 ILE A N 1
ATOM 528 C CA . ILE A 1 70 ? -0.247 -4.875 1.235 1.00 91.62 70 ILE A CA 1
ATOM 529 C C . ILE A 1 70 ? -0.623 -3.920 2.374 1.00 91.62 70 ILE A C 1
ATOM 531 O O . ILE A 1 70 ? -1.338 -4.317 3.284 1.00 91.62 70 ILE A O 1
ATOM 535 N N . ILE A 1 71 ? -0.199 -2.656 2.295 1.00 93.94 71 ILE A N 1
ATOM 536 C CA . ILE A 1 71 ? -0.497 -1.643 3.317 1.00 93.94 71 ILE A CA 1
ATOM 537 C C . ILE A 1 71 ? -2.007 -1.424 3.448 1.00 93.94 71 ILE A C 1
ATOM 539 O O . ILE A 1 71 ? -2.521 -1.356 4.561 1.00 93.94 71 ILE A O 1
ATOM 543 N N . ASP A 1 72 ? -2.726 -1.333 2.328 1.00 95.69 72 ASP A N 1
ATOM 544 C CA . ASP A 1 72 ? -4.181 -1.172 2.326 1.00 95.69 72 ASP A CA 1
ATOM 545 C C . ASP A 1 72 ? -4.862 -2.391 2.979 1.00 95.69 72 ASP A C 1
ATOM 547 O O . ASP A 1 72 ? -5.818 -2.234 3.741 1.00 95.69 72 ASP A O 1
ATOM 551 N N . GLN A 1 73 ? -4.357 -3.605 2.735 1.00 95.50 73 GLN A N 1
ATOM 552 C CA . GLN A 1 73 ? -4.850 -4.818 3.387 1.00 95.50 73 GLN A CA 1
ATOM 553 C C . GLN A 1 73 ? -4.588 -4.805 4.901 1.00 95.50 73 GLN A C 1
ATOM 555 O O . GLN A 1 73 ? -5.531 -4.969 5.674 1.00 95.50 73 GLN A O 1
ATOM 560 N N . GLU A 1 74 ? -3.347 -4.563 5.328 1.00 95.38 74 GLU A N 1
ATOM 561 C CA . GLU A 1 74 ? -2.972 -4.500 6.749 1.00 95.38 74 GLU A CA 1
ATOM 562 C C . GLU A 1 74 ? -3.766 -3.417 7.494 1.00 95.38 74 GLU A C 1
ATOM 564 O O . GLU A 1 74 ? -4.222 -3.624 8.620 1.00 95.38 74 GLU A O 1
ATOM 569 N N . HIS A 1 75 ? -3.986 -2.266 6.853 1.00 95.50 75 HIS A N 1
ATOM 570 C CA . HIS A 1 75 ? -4.805 -1.194 7.405 1.00 95.50 75 HIS A CA 1
ATOM 571 C C . HIS A 1 75 ? -6.252 -1.644 7.635 1.00 95.50 75 HIS A C 1
ATOM 573 O O . HIS A 1 75 ? -6.802 -1.426 8.716 1.00 95.50 75 HIS A O 1
ATOM 579 N N . ASN A 1 76 ? -6.863 -2.298 6.644 1.00 97.44 76 ASN A N 1
ATOM 580 C CA . ASN A 1 76 ? -8.235 -2.789 6.756 1.00 97.44 76 ASN A CA 1
ATOM 581 C C . ASN A 1 76 ? -8.374 -3.861 7.846 1.00 97.44 76 ASN A C 1
ATOM 583 O O . ASN A 1 76 ? -9.348 -3.842 8.600 1.00 97.44 76 ASN A O 1
ATOM 587 N N . GLU A 1 77 ? -7.397 -4.762 7.970 1.00 97.50 77 GLU A N 1
ATOM 588 C CA . GLU A 1 77 ? -7.357 -5.771 9.034 1.00 97.50 77 GLU A CA 1
ATOM 589 C C . GLU A 1 77 ? -7.253 -5.119 10.422 1.00 97.50 77 GLU A C 1
ATOM 591 O O . GLU A 1 77 ? -7.999 -5.478 11.337 1.00 97.50 77 GLU A O 1
ATOM 596 N N . ALA A 1 78 ? -6.401 -4.100 10.575 1.00 96.69 78 ALA A N 1
ATOM 597 C CA . ALA A 1 78 ? -6.269 -3.358 11.826 1.00 96.69 78 ALA A CA 1
ATOM 598 C C . ALA A 1 78 ? -7.564 -2.622 12.214 1.00 96.69 78 ALA A C 1
ATOM 600 O O . ALA A 1 78 ? -7.962 -2.651 13.381 1.00 96.69 78 ALA A O 1
ATOM 601 N N . VAL A 1 79 ? -8.245 -1.990 11.252 1.00 98.00 79 VAL A N 1
ATOM 602 C CA . VAL A 1 79 ? -9.534 -1.316 11.483 1.00 98.00 79 VAL A CA 1
ATOM 603 C C . VAL A 1 79 ? -10.614 -2.320 11.889 1.00 98.00 79 VAL A C 1
ATOM 605 O O . VAL A 1 79 ? -11.353 -2.069 12.842 1.00 98.00 79 VAL A O 1
ATOM 608 N N . ALA A 1 80 ? -10.690 -3.472 11.218 1.00 97.75 80 ALA A N 1
ATOM 609 C CA . ALA A 1 80 ? -11.648 -4.522 11.558 1.00 97.75 80 ALA A CA 1
ATOM 610 C C . ALA A 1 80 ? -11.433 -5.045 12.987 1.00 97.75 80 ALA A C 1
ATOM 612 O O . ALA A 1 80 ? -12.387 -5.141 13.761 1.00 97.75 80 ALA A O 1
ATOM 613 N N . PHE A 1 81 ? -10.178 -5.294 13.368 1.00 97.69 81 PHE A N 1
ATOM 614 C CA . PHE A 1 81 ? -9.825 -5.724 14.719 1.00 97.69 81 PHE A CA 1
ATOM 615 C C . PHE A 1 81 ? -10.174 -4.670 15.782 1.00 97.69 81 PHE A C 1
ATOM 617 O O . PHE A 1 81 ? -10.731 -4.990 16.834 1.00 97.69 81 PHE A O 1
ATOM 624 N N . GLN A 1 82 ? -9.904 -3.390 15.510 1.00 97.38 82 GLN A N 1
ATOM 625 C CA . GLN A 1 82 ? -10.303 -2.301 16.407 1.00 97.38 82 GLN A CA 1
ATOM 626 C C . GLN A 1 82 ? -11.823 -2.236 16.582 1.00 97.38 82 GLN A C 1
ATOM 628 O O . GLN A 1 82 ? -12.302 -2.059 17.703 1.00 97.38 82 GLN A O 1
ATOM 633 N N . GLN A 1 83 ? -12.586 -2.422 15.503 1.00 98.06 83 GLN A N 1
ATOM 634 C CA . GLN A 1 83 ? -14.044 -2.436 15.566 1.00 98.06 83 GLN A CA 1
ATOM 635 C C . GLN A 1 83 ? -14.572 -3.612 16.400 1.00 98.06 83 GLN A C 1
ATOM 637 O O . GLN A 1 83 ? -15.513 -3.437 17.172 1.00 98.06 83 GLN A O 1
ATOM 642 N N . GLU A 1 84 ? -13.953 -4.790 16.299 1.00 98.06 84 GLU A N 1
ATOM 643 C CA . GLU A 1 84 ? -14.297 -5.957 17.120 1.00 98.06 84 GLU A CA 1
ATOM 644 C C . GLU A 1 84 ? -14.069 -5.691 18.617 1.00 98.06 84 GLU A C 1
ATOM 646 O O . GLU A 1 84 ? -14.939 -5.982 19.447 1.00 98.06 84 GLU A O 1
ATOM 651 N N . ILE A 1 85 ? -12.938 -5.066 18.967 1.00 98.06 85 ILE A N 1
ATOM 652 C CA . ILE A 1 85 ? -12.653 -4.651 20.348 1.00 98.06 85 ILE A CA 1
ATOM 653 C C . ILE A 1 85 ? -13.710 -3.663 20.840 1.00 98.06 85 ILE A C 1
ATOM 655 O O . ILE A 1 85 ? -14.234 -3.833 21.942 1.00 98.06 85 ILE A O 1
ATOM 659 N N . ILE A 1 86 ? -14.028 -2.639 20.042 1.00 98.06 86 ILE A N 1
ATOM 660 C CA . ILE A 1 86 ? -15.027 -1.626 20.399 1.00 98.06 86 ILE A CA 1
ATOM 661 C C . ILE A 1 86 ? -16.376 -2.292 20.661 1.00 98.06 86 ILE A C 1
ATOM 663 O O . ILE A 1 86 ? -16.949 -2.075 21.724 1.00 98.06 86 ILE A O 1
ATOM 667 N N . ASN A 1 87 ? -16.839 -3.153 19.754 1.00 98.12 87 ASN A N 1
ATOM 668 C CA . ASN A 1 87 ? -18.111 -3.859 19.905 1.00 98.12 87 ASN A CA 1
ATOM 669 C C . ASN A 1 87 ? -18.137 -4.689 21.196 1.00 98.12 87 ASN A C 1
ATOM 671 O O . ASN A 1 87 ? -19.063 -4.562 21.995 1.00 98.12 87 ASN A O 1
ATOM 675 N N . THR A 1 88 ? -17.073 -5.454 21.457 1.00 98.19 88 THR A N 1
ATOM 676 C CA . THR A 1 88 ? -16.946 -6.274 22.673 1.00 98.19 88 THR A CA 1
ATOM 677 C C . THR A 1 88 ? -16.980 -5.423 23.946 1.00 98.19 88 THR A C 1
ATOM 679 O O . THR A 1 88 ? -17.586 -5.800 24.952 1.00 98.19 88 THR A O 1
ATOM 682 N N . LEU A 1 89 ? -16.303 -4.272 23.944 1.00 98.06 89 LEU A N 1
ATOM 683 C CA . LEU A 1 89 ? -16.303 -3.359 25.085 1.00 98.06 89 LEU A CA 1
ATOM 684 C C . LEU A 1 89 ? -17.671 -2.706 25.279 1.00 98.06 89 LEU A C 1
ATOM 686 O O . LEU A 1 89 ? -18.134 -2.619 26.414 1.00 98.06 89 LEU A O 1
ATOM 690 N N . THR A 1 90 ? -18.334 -2.298 24.198 1.00 98.31 90 THR A N 1
ATOM 691 C CA . THR A 1 90 ? -19.692 -1.748 24.239 1.00 98.31 90 THR A CA 1
ATOM 692 C C . THR A 1 90 ? -20.678 -2.753 24.828 1.00 98.31 90 THR A C 1
ATOM 694 O O . THR A 1 90 ? -21.428 -2.398 25.732 1.00 98.31 90 THR A O 1
ATOM 697 N N . GLU A 1 91 ? -20.635 -4.018 24.406 1.00 98.00 91 GLU A N 1
ATOM 698 C CA . GLU A 1 91 ? -21.477 -5.079 24.973 1.00 98.00 91 GLU A CA 1
ATOM 699 C C . GLU A 1 91 ? -21.250 -5.254 26.479 1.00 98.00 91 GLU A C 1
ATOM 701 O O . GLU A 1 91 ? -22.205 -5.325 27.254 1.00 98.00 91 GLU A O 1
ATOM 706 N N . LYS A 1 92 ? -19.986 -5.261 26.920 1.00 97.94 92 LYS A N 1
ATOM 707 C CA . LYS A 1 92 ? -19.649 -5.359 28.348 1.00 97.94 92 LYS A CA 1
ATOM 708 C C . LYS A 1 92 ? -20.143 -4.156 29.145 1.00 97.94 92 LYS A C 1
ATOM 710 O O . LYS A 1 92 ? -20.633 -4.334 30.259 1.00 97.94 92 LYS A O 1
ATOM 715 N N . VAL A 1 93 ? -20.012 -2.947 28.601 1.00 98.31 93 VAL A N 1
ATOM 716 C CA . VAL A 1 93 ? -20.513 -1.725 29.244 1.00 98.31 93 VAL A CA 1
ATOM 717 C C . VAL A 1 93 ? -22.031 -1.779 29.376 1.00 98.31 93 VAL A C 1
ATOM 719 O O . VAL A 1 93 ? -22.535 -1.552 30.474 1.00 98.31 93 VAL A O 1
ATOM 722 N N . ASN A 1 94 ? -22.742 -2.156 28.313 1.00 97.94 94 ASN A N 1
ATOM 723 C CA . ASN A 1 94 ? -24.200 -2.281 28.334 1.00 97.94 94 ASN A CA 1
ATOM 724 C C . ASN A 1 94 ? -24.653 -3.311 29.378 1.00 97.94 94 ASN A C 1
ATOM 726 O O . ASN A 1 94 ? -25.512 -3.019 30.205 1.00 97.94 94 ASN A O 1
ATOM 730 N N . TYR A 1 95 ? -24.006 -4.479 29.424 1.00 97.94 95 TYR A N 1
ATOM 731 C CA . TYR A 1 95 ? -24.298 -5.501 30.431 1.00 97.94 95 TYR A CA 1
ATOM 732 C C . TYR A 1 95 ? -24.110 -4.988 31.868 1.00 97.94 95 TYR A C 1
ATOM 734 O O . TYR A 1 95 ? -24.934 -5.244 32.748 1.00 97.94 95 TYR A O 1
ATOM 742 N N . LEU A 1 96 ? -23.025 -4.253 32.132 1.00 98.00 96 LEU A N 1
ATOM 743 C CA . LEU A 1 96 ? -22.785 -3.677 33.456 1.00 98.00 96 LEU A CA 1
ATOM 744 C C . LEU A 1 96 ? -23.823 -2.607 33.808 1.00 98.00 96 LEU A C 1
ATOM 746 O O . LEU A 1 96 ? -24.265 -2.561 34.954 1.00 98.00 96 LEU A O 1
ATOM 750 N N . GLN A 1 97 ? -24.233 -1.782 32.844 1.00 97.81 97 GLN A N 1
ATOM 751 C CA . GLN A 1 97 ? -25.286 -0.783 33.040 1.00 97.81 97 GLN A CA 1
ATOM 752 C C . GLN A 1 97 ? -26.616 -1.441 33.420 1.00 97.81 97 GLN A C 1
ATOM 754 O O . GLN A 1 97 ? -27.213 -1.047 34.421 1.00 97.81 97 GLN A O 1
ATOM 759 N N . GLU A 1 98 ? -27.022 -2.501 32.717 1.00 97.56 98 GLU A N 1
ATOM 760 C CA . GLU A 1 98 ? -28.224 -3.273 33.057 1.00 97.56 98 GLU A CA 1
ATOM 761 C C . GLU A 1 98 ? -28.147 -3.858 34.475 1.00 97.56 98 GLU A C 1
ATOM 763 O O . GLU A 1 98 ? -29.124 -3.838 35.227 1.00 97.56 98 GLU A O 1
ATOM 768 N N . LYS A 1 99 ? -26.975 -4.365 34.883 1.00 97.31 99 LYS A N 1
ATOM 769 C CA . LYS A 1 99 ? -26.780 -4.904 36.237 1.00 97.31 99 LYS A CA 1
ATOM 770 C C . LYS A 1 99 ? -26.841 -3.834 37.319 1.00 97.31 99 LYS A C 1
ATOM 772 O O . LYS A 1 99 ? -27.407 -4.087 38.382 1.00 97.31 99 LYS A O 1
ATOM 777 N N . ILE A 1 100 ? -26.285 -2.655 37.057 1.00 97.50 100 ILE A N 1
ATOM 778 C CA . ILE A 1 100 ? -26.370 -1.511 37.969 1.00 97.50 100 ILE A CA 1
ATOM 779 C C . ILE A 1 100 ? -27.830 -1.077 38.130 1.00 97.50 100 ILE A C 1
ATOM 781 O O . ILE A 1 100 ? -28.281 -0.873 39.255 1.00 97.50 100 ILE A O 1
ATOM 785 N N . GLU A 1 101 ? -28.585 -0.997 37.036 1.00 97.06 101 GLU A N 1
ATOM 786 C CA . GLU A 1 101 ? -30.002 -0.629 37.070 1.00 97.06 101 GLU A CA 1
ATOM 787 C C . GLU A 1 101 ? -30.841 -1.646 37.860 1.00 97.06 101 GLU A C 1
ATOM 789 O O . GLU A 1 101 ? -31.603 -1.260 38.748 1.00 97.06 101 GLU A O 1
ATOM 794 N N . GLN A 1 102 ? -30.616 -2.948 37.643 1.00 96.69 102 GLN A N 1
ATOM 795 C CA . GLN A 1 102 ? -31.236 -4.013 38.444 1.00 96.69 102 GLN A CA 1
ATOM 796 C C . GLN A 1 102 ? -30.922 -3.869 39.940 1.00 96.69 102 GLN A C 1
ATOM 798 O O . GLN A 1 102 ? -31.803 -4.052 40.782 1.00 96.69 102 GLN A O 1
ATOM 803 N N . MET A 1 103 ? -29.678 -3.526 40.287 1.00 96.88 103 MET A N 1
ATOM 804 C CA . MET A 1 103 ? -29.279 -3.356 41.682 1.00 96.88 103 MET A CA 1
ATOM 805 C C . MET A 1 103 ? -29.916 -2.116 42.318 1.00 96.88 103 MET A C 1
ATOM 807 O O . MET A 1 103 ? -30.356 -2.193 43.463 1.00 96.88 103 MET A O 1
ATOM 811 N N . HIS A 1 104 ? -30.034 -1.004 41.585 1.00 96.12 104 HIS A N 1
ATOM 812 C CA . HIS A 1 104 ? -30.747 0.184 42.065 1.00 96.12 104 HIS A CA 1
ATOM 813 C C . HIS A 1 104 ? -32.221 -0.109 42.364 1.00 96.12 104 HIS A C 1
ATOM 815 O O . HIS A 1 104 ? -32.715 0.304 43.413 1.00 96.12 104 HIS A O 1
ATOM 821 N N . ILE A 1 105 ? -32.905 -0.858 41.492 1.00 96.31 105 ILE A N 1
ATOM 822 C CA . ILE A 1 105 ? -34.297 -1.275 41.721 1.00 96.31 105 ILE A CA 1
ATOM 823 C C . ILE A 1 105 ? -34.394 -2.130 42.990 1.00 96.31 105 ILE A C 1
ATOM 825 O O . ILE A 1 105 ? -35.204 -1.840 43.868 1.00 96.31 105 ILE A O 1
ATOM 829 N N . PHE A 1 106 ? -33.525 -3.134 43.131 1.00 95.88 106 PHE A N 1
ATOM 830 C CA . PHE A 1 106 ? -33.518 -4.015 44.301 1.00 95.88 106 PHE A CA 1
ATOM 831 C C . PHE A 1 106 ? -33.287 -3.257 45.618 1.00 95.88 106 PHE A C 1
ATOM 833 O O . PHE A 1 106 ? -33.959 -3.527 46.615 1.00 95.88 106 PHE A O 1
ATOM 840 N N . VAL A 1 107 ? -32.346 -2.305 45.635 1.00 95.69 107 VAL A N 1
ATOM 841 C CA . VAL A 1 107 ? -32.083 -1.467 46.815 1.00 95.69 107 VAL A CA 1
ATOM 842 C C . VAL A 1 107 ? -33.313 -0.623 47.158 1.00 95.69 107 VAL A C 1
ATOM 844 O O . VAL A 1 107 ? -33.746 -0.639 48.307 1.00 95.69 107 VAL A O 1
ATOM 847 N N . ALA A 1 108 ? -33.940 0.022 46.171 1.00 95.31 108 ALA A N 1
ATOM 848 C CA . ALA A 1 108 ? -35.141 0.827 46.396 1.00 95.31 108 ALA A CA 1
ATOM 849 C C . ALA A 1 108 ? -36.320 0.002 46.954 1.00 95.31 108 ALA A C 1
ATOM 851 O O . ALA A 1 108 ? -37.035 0.455 47.850 1.00 95.31 108 ALA A O 1
ATOM 852 N N . GLU A 1 109 ? -36.517 -1.226 46.465 1.00 95.00 109 GLU A N 1
ATOM 853 C CA . GLU A 1 109 ? -37.533 -2.146 46.993 1.00 95.00 109 GLU A CA 1
ATOM 854 C C . GLU A 1 109 ? -37.241 -2.563 48.441 1.00 95.00 109 GLU A C 1
ATOM 856 O O . GLU A 1 109 ? -38.156 -2.635 49.269 1.00 95.00 109 GLU A O 1
ATOM 861 N N . LYS A 1 110 ? -35.966 -2.816 48.768 1.00 94.19 110 LYS A N 1
ATOM 862 C CA . LYS A 1 110 ? -35.539 -3.143 50.133 1.00 94.19 110 LYS A CA 1
ATOM 863 C C . LYS A 1 110 ? -35.758 -1.984 51.094 1.00 94.19 110 LYS A C 1
ATOM 865 O O . LYS A 1 110 ? -36.308 -2.216 52.171 1.00 94.19 110 LYS A O 1
ATOM 870 N N . ASP A 1 111 ? -35.392 -0.771 50.699 1.00 94.06 111 ASP A N 1
ATOM 871 C CA . ASP A 1 111 ? -35.593 0.427 51.513 1.00 94.06 111 ASP A CA 1
ATOM 872 C C . ASP A 1 111 ? -37.083 0.648 51.799 1.00 94.06 111 ASP A C 1
ATOM 874 O O . ASP A 1 111 ? -37.473 0.850 52.950 1.00 94.06 111 ASP A O 1
ATOM 878 N N . LYS A 1 112 ? -37.945 0.500 50.784 1.00 92.62 112 LYS A N 1
ATOM 879 C CA . LYS A 1 112 ? -39.401 0.593 50.954 1.00 92.62 112 LYS A CA 1
ATOM 880 C C . LYS A 1 112 ? -39.937 -0.436 51.956 1.00 92.62 112 LYS A C 1
ATOM 882 O O . LYS A 1 112 ? -40.727 -0.087 52.830 1.00 92.62 112 LYS A O 1
ATOM 887 N N . PHE A 1 113 ? -39.490 -1.690 51.860 1.00 91.81 113 PHE A N 1
ATOM 888 C CA . PHE A 1 113 ? -39.904 -2.748 52.785 1.00 91.81 113 PHE A CA 1
ATOM 889 C C . PHE A 1 113 ? -39.484 -2.462 54.235 1.00 91.81 113 PHE A C 1
ATOM 891 O O . PHE A 1 113 ? -40.249 -2.740 55.161 1.00 91.81 113 PHE A O 1
ATOM 898 N N . ILE A 1 114 ? -38.278 -1.921 54.442 1.00 90.81 114 ILE A N 1
ATOM 899 C CA . ILE A 1 114 ? -37.786 -1.543 55.774 1.00 90.81 114 ILE A CA 1
ATOM 900 C C . ILE A 1 114 ? -38.664 -0.432 56.358 1.00 90.81 114 ILE A C 1
ATOM 902 O O . ILE A 1 114 ? -39.177 -0.594 57.463 1.00 90.81 114 ILE A O 1
ATOM 906 N N . ILE A 1 115 ? -38.924 0.628 55.585 1.00 89.25 115 ILE A N 1
ATOM 907 C CA . ILE A 1 115 ? -39.774 1.753 56.008 1.00 89.25 115 ILE A CA 1
ATOM 908 C C . ILE A 1 115 ? -41.179 1.271 56.400 1.00 89.25 115 ILE A C 1
ATOM 910 O O . ILE A 1 115 ? -41.685 1.629 57.462 1.00 89.25 115 ILE A O 1
ATOM 914 N N . GLU A 1 116 ? -41.808 0.423 55.581 1.00 87.50 116 GLU A N 1
ATOM 915 C CA . GLU A 1 116 ? -43.138 -0.130 55.877 1.00 87.50 116 GLU A CA 1
ATOM 916 C C . GLU A 1 116 ? -43.148 -1.004 57.140 1.00 87.50 116 GLU A C 1
ATOM 918 O O . GLU A 1 116 ? -44.125 -1.018 57.892 1.00 87.50 116 GLU A O 1
ATOM 923 N N . LYS A 1 117 ? -42.073 -1.761 57.388 1.00 86.25 117 LYS A N 1
ATOM 924 C CA . LYS A 1 117 ? -41.953 -2.589 58.591 1.00 86.25 117 LYS A CA 1
ATOM 925 C C . LYS A 1 117 ? -41.811 -1.733 59.849 1.00 86.25 117 LYS A C 1
ATOM 927 O O . LYS A 1 117 ? -42.482 -2.034 60.835 1.00 86.25 117 LYS A O 1
ATOM 932 N N . ASP A 1 118 ? -40.980 -0.699 59.804 1.00 83.88 118 ASP A N 1
ATOM 933 C CA . ASP A 1 118 ? -40.756 0.194 60.941 1.00 83.88 118 ASP A CA 1
ATOM 934 C C . ASP A 1 118 ? -42.029 0.974 61.297 1.00 83.88 118 ASP A C 1
ATOM 936 O O . ASP A 1 118 ? -42.364 1.087 62.477 1.00 83.88 118 ASP A O 1
ATOM 940 N N . HIS A 1 119 ? -42.798 1.413 60.292 1.00 77.69 119 HIS A N 1
ATOM 941 C CA . HIS A 1 119 ? -44.076 2.100 60.505 1.00 77.69 119 HIS A CA 1
ATOM 942 C C . HIS A 1 119 ? -45.105 1.215 61.225 1.00 77.69 119 HIS A C 1
ATOM 944 O O . HIS A 1 119 ? -45.707 1.627 62.211 1.00 77.69 119 HIS A O 1
ATOM 950 N N . ARG A 1 120 ? -45.241 -0.053 60.811 1.00 75.00 120 ARG A N 1
ATOM 951 C CA . ARG A 1 120 ? -46.138 -1.009 61.489 1.00 75.00 120 ARG A CA 1
ATOM 952 C C . ARG A 1 120 ? -45.726 -1.311 62.929 1.00 75.00 120 ARG A C 1
ATOM 954 O O . ARG A 1 120 ? -46.586 -1.638 63.738 1.00 75.00 120 ARG A O 1
ATOM 961 N N . HIS A 1 121 ? -44.432 -1.253 63.247 1.00 68.81 121 HIS A N 1
ATOM 962 C CA . HIS A 1 121 ? -43.964 -1.439 64.621 1.00 68.81 121 HIS A CA 1
ATOM 963 C C . HIS A 1 121 ? -44.311 -0.248 65.518 1.00 68.81 121 HIS A C 1
ATOM 965 O O . HIS A 1 121 ? -44.638 -0.462 66.678 1.00 68.81 121 HIS A O 1
ATOM 971 N N . THR A 1 122 ? -44.293 0.974 64.981 1.00 68.62 122 THR A N 1
ATOM 972 C CA . THR A 1 122 ? -44.626 2.192 65.738 1.00 68.62 122 THR A CA 1
ATOM 973 C C . THR A 1 122 ? -46.130 2.375 65.966 1.00 68.62 122 THR A C 1
ATOM 975 O O . THR A 1 122 ? -46.513 3.074 66.892 1.00 68.62 122 THR A O 1
ATOM 978 N N . GLU A 1 123 ? -46.990 1.745 65.160 1.00 67.75 123 GLU A N 1
ATOM 979 C CA . GLU A 1 123 ? -48.453 1.756 65.349 1.00 67.75 123 GLU A CA 1
ATOM 980 C C . GLU A 1 123 ? -48.962 0.722 66.379 1.00 67.75 123 GLU A C 1
ATOM 982 O O . GLU A 1 123 ? -50.145 0.729 66.721 1.00 67.75 123 GLU A O 1
ATOM 987 N N . LEU A 1 124 ? -48.099 -0.187 66.850 1.00 61.12 124 LEU A N 1
ATOM 988 C CA . LEU A 1 124 ? -48.437 -1.267 67.793 1.00 61.12 124 LEU A CA 1
ATOM 989 C C . LEU A 1 124 ? -47.930 -1.025 69.231 1.00 61.12 124 LEU A C 1
ATOM 991 O O . LEU A 1 124 ? -48.209 -1.854 70.101 1.00 61.12 124 LEU A O 1
ATOM 995 N N . GLU A 1 125 ? -47.209 0.074 69.474 1.00 51.12 125 GLU A N 1
ATOM 996 C CA . GLU A 1 125 ? -46.759 0.556 70.797 1.00 51.12 125 GLU A CA 1
ATOM 997 C C . GLU A 1 125 ? -47.648 1.698 71.310 1.00 51.12 125 GLU A C 1
ATOM 999 O O . GLU A 1 125 ? -47.923 1.713 72.534 1.00 51.12 125 GLU A O 1
#

Radius of gyration: 36.61 Å; chains: 1; bounding box: 73×26×101 Å